Protein AF-A0A9E1JIH4-F1 (afdb_monomer_lite)

Secondary structure (DSSP, 8-state):
----HHHHHHHHHHTTSS---HHHHHHHHHHHHHHH-GGG--HHHHHHHHTTT--HHHHHHHHHHHHHHHHHT----TTHHHHHHHHHHHHSGGGG-

Radius of gyration: 14.23 Å; chains: 1; bounding box: 32×31×33 Å

Foldseek 3Di:
DPPPVVLVVCCVVPVPPHPDDPQRVLLSVVLVCCLVPLQVQDVVSVVSNVVVVDDLVNVLVSLVVSLVVSVVVPPPPVPSSVVNNVNSCVVSVVVVD

pLDDT: mean 71.13, std 11.5, range [38.91, 85.75]

Structure (mmCIF, N/CA/C/O backbone):
data_AF-A0A9E1JIH4-F1
#
_entry.id   AF-A0A9E1JIH4-F1
#
loop_
_atom_site.group_PDB
_atom_site.id
_atom_site.type_symbol
_atom_site.label_atom_id
_atom_site.label_alt_id
_atom_site.label_comp_id
_atom_site.label_asym_id
_atom_site.label_entity_id
_atom_site.label_seq_id
_atom_site.pdbx_PDB_ins_code
_atom_site.Cartn_x
_atom_site.Cartn_y
_atom_site.Cartn_z
_atom_site.occupancy
_atom_site.B_iso_or_equiv
_atom_site.auth_seq_id
_atom_site.auth_comp_id
_atom_site.auth_asym_id
_atom_site.auth_atom_id
_atom_site.pdbx_PDB_model_num
ATOM 1 N N . MET A 1 1 ? -6.943 12.415 21.123 1.00 40.09 1 MET A N 1
ATOM 2 C CA . MET A 1 1 ? -6.926 11.219 20.253 1.00 40.09 1 MET A CA 1
ATOM 3 C C . MET A 1 1 ? -7.747 10.120 20.902 1.00 40.09 1 MET A C 1
ATOM 5 O O . MET A 1 1 ? -7.205 9.286 21.619 1.00 40.09 1 MET A O 1
ATOM 9 N N . THR A 1 2 ? -9.063 10.141 20.712 1.00 38.91 2 THR A N 1
ATOM 10 C CA . THR A 1 2 ? -9.943 9.063 21.176 1.00 38.91 2 THR A CA 1
ATOM 11 C C . THR A 1 2 ? -9.769 7.908 20.194 1.00 38.91 2 THR A C 1
ATOM 13 O O . THR A 1 2 ? -10.480 7.810 19.202 1.00 38.91 2 THR A O 1
ATOM 16 N N . ARG A 1 3 ? -8.711 7.107 20.391 1.00 51.06 3 ARG A N 1
ATOM 17 C CA . ARG A 1 3 ? -8.465 5.883 19.619 1.00 51.06 3 ARG A CA 1
ATOM 18 C C . ARG A 1 3 ? -9.664 4.972 19.850 1.00 51.06 3 ARG A C 1
ATOM 20 O O . ARG A 1 3 ? -9.794 4.416 20.938 1.00 51.06 3 ARG A O 1
ATOM 27 N N . ASN A 1 4 ? -10.542 4.874 18.859 1.00 62.72 4 ASN A N 1
ATOM 28 C CA . ASN A 1 4 ? -11.633 3.917 18.853 1.00 62.72 4 ASN A CA 1
ATOM 29 C C . ASN A 1 4 ? -11.008 2.514 18.809 1.00 62.72 4 ASN A C 1
ATOM 31 O O . ASN A 1 4 ? -10.623 2.022 17.750 1.00 62.72 4 ASN A O 1
ATOM 35 N N . L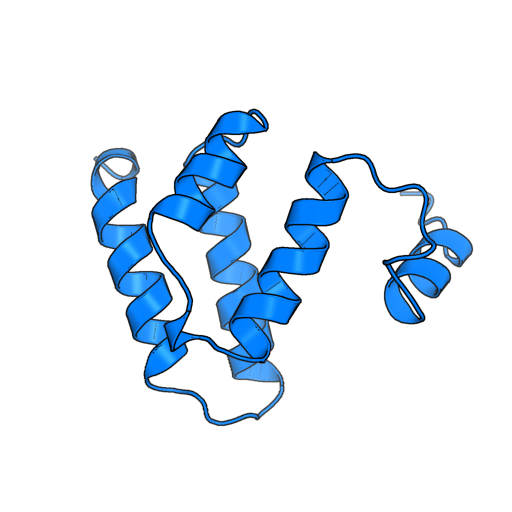YS A 1 5 ? -10.776 1.937 19.993 1.00 61.12 5 LYS A N 1
ATOM 36 C CA . LYS A 1 5 ? -10.081 0.655 20.150 1.00 61.12 5 LYS A CA 1
ATOM 37 C C . LYS A 1 5 ? -10.837 -0.463 19.443 1.00 61.12 5 LYS A C 1
ATOM 39 O O . LYS A 1 5 ? -10.192 -1.326 18.877 1.00 61.12 5 LYS A O 1
ATOM 44 N N . GLU A 1 6 ? -12.165 -0.396 19.418 1.00 62.72 6 GLU A N 1
ATOM 45 C CA . GLU A 1 6 ? -13.017 -1.373 18.736 1.00 62.72 6 GLU A CA 1
ATOM 46 C C . GLU A 1 6 ? -12.807 -1.331 17.219 1.00 62.72 6 GLU A C 1
ATOM 48 O O . GLU A 1 6 ? -12.632 -2.375 16.600 1.00 62.72 6 GLU A O 1
ATOM 53 N N . PHE A 1 7 ? -12.696 -0.134 16.634 1.00 61.47 7 PHE A N 1
ATOM 54 C CA . PHE A 1 7 ? -12.361 0.033 15.215 1.00 61.47 7 PHE A CA 1
ATOM 55 C C . PHE A 1 7 ? -10.945 -0.465 14.890 1.00 61.47 7 PHE A C 1
ATOM 57 O O . PHE A 1 7 ? -10.729 -1.155 13.898 1.00 61.47 7 PHE A O 1
ATOM 64 N N . ALA A 1 8 ? -9.973 -0.174 15.761 1.00 61.50 8 ALA A N 1
ATOM 65 C CA . ALA A 1 8 ? -8.609 -0.673 15.602 1.00 61.50 8 ALA A CA 1
ATOM 66 C C . ALA A 1 8 ? -8.535 -2.208 15.709 1.00 61.50 8 ALA A C 1
ATOM 68 O O . ALA A 1 8 ? -7.807 -2.835 14.942 1.00 61.50 8 ALA A O 1
ATOM 69 N N . THR A 1 9 ? -9.309 -2.812 16.617 1.00 61.66 9 THR A N 1
ATOM 70 C CA . THR A 1 9 ? -9.417 -4.270 16.751 1.00 61.66 9 THR A CA 1
ATOM 71 C C . THR A 1 9 ? -10.067 -4.886 15.514 1.00 61.66 9 THR A C 1
ATOM 73 O O . THR A 1 9 ? -9.510 -5.829 14.963 1.00 61.66 9 THR A O 1
ATOM 76 N N . GLN A 1 10 ? -11.157 -4.309 15.002 1.00 61.53 10 GLN A N 1
ATOM 77 C CA . GLN A 1 10 ? -11.812 -4.783 13.777 1.00 61.53 10 GLN A CA 1
ATOM 78 C C . GLN A 1 10 ? -10.889 -4.731 12.556 1.00 61.53 10 GLN A C 1
ATOM 80 O O . GLN A 1 10 ? -10.835 -5.694 11.799 1.00 61.53 10 GLN A O 1
ATOM 85 N N . ILE A 1 11 ? -10.110 -3.658 12.391 1.00 63.72 11 ILE A N 1
ATOM 86 C CA . ILE A 1 11 ? -9.105 -3.568 11.321 1.00 63.72 11 ILE A CA 1
ATOM 87 C C . ILE A 1 11 ? -8.011 -4.628 11.503 1.00 63.72 11 ILE A C 1
ATOM 89 O O . ILE A 1 11 ? -7.580 -5.233 10.523 1.00 63.72 11 ILE A O 1
ATOM 93 N N . SER A 1 12 ? -7.563 -4.863 12.742 1.00 62.38 12 SER A N 1
ATOM 94 C CA . SER A 1 12 ? -6.519 -5.854 13.028 1.00 62.38 12 SER A CA 1
ATOM 95 C C . SER A 1 12 ? -6.978 -7.303 12.843 1.00 62.38 12 SER A C 1
ATOM 97 O O . SER A 1 12 ? -6.168 -8.147 12.471 1.00 62.38 12 SER A O 1
ATOM 99 N N . GLU A 1 13 ? -8.257 -7.590 13.095 1.00 65.44 13 GLU A N 1
ATOM 100 C CA . GLU A 1 13 ? -8.838 -8.926 12.949 1.00 65.44 13 GLU A CA 1
ATOM 101 C C . GLU A 1 13 ? -9.257 -9.202 11.502 1.00 65.44 13 GLU A C 1
ATOM 103 O O . GLU A 1 13 ? -8.957 -10.270 10.969 1.00 65.44 13 GLU A O 1
ATOM 108 N N . ASP A 1 14 ? -9.956 -8.258 10.866 1.00 64.38 14 ASP A N 1
ATOM 109 C CA . ASP A 1 14 ? -10.472 -8.402 9.508 1.00 64.38 14 ASP A CA 1
ATOM 110 C C . ASP A 1 14 ? -10.887 -7.039 8.917 1.00 64.38 14 ASP A C 1
ATOM 112 O O . ASP A 1 14 ? -12.058 -6.643 8.949 1.00 64.38 14 ASP A O 1
ATOM 116 N N . TYR A 1 15 ? -9.929 -6.317 8.328 1.00 66.81 15 TYR A N 1
ATOM 117 C CA . TYR A 1 15 ? -10.182 -5.017 7.689 1.00 66.81 15 TYR A CA 1
ATOM 118 C C . TYR A 1 15 ? -11.193 -5.082 6.525 1.00 66.81 15 TYR A C 1
ATOM 120 O O . TYR A 1 15 ? -11.705 -4.045 6.107 1.00 66.81 15 TYR A O 1
ATOM 128 N N . THR A 1 16 ? -11.536 -6.273 6.010 1.00 65.69 16 THR A N 1
ATOM 129 C CA . THR A 1 16 ? -12.539 -6.424 4.939 1.00 65.69 16 THR A CA 1
ATOM 130 C C . THR A 1 16 ? -13.975 -6.232 5.431 1.00 65.69 16 THR A C 1
ATOM 132 O O . THR A 1 16 ? -14.849 -5.889 4.631 1.00 65.69 16 THR A O 1
ATOM 135 N N . LYS A 1 17 ? -14.209 -6.408 6.740 1.00 63.44 17 LYS A N 1
ATOM 136 C CA . LYS A 1 17 ? -15.507 -6.226 7.411 1.00 63.44 17 LYS A CA 1
ATOM 137 C C . LYS A 1 17 ? -15.691 -4.839 8.019 1.00 63.44 17 LYS A C 1
ATOM 139 O O . LYS A 1 17 ? -16.789 -4.526 8.475 1.00 63.44 17 LYS A O 1
ATOM 144 N N . ALA A 1 18 ? -14.634 -4.033 8.050 1.00 65.31 18 ALA A N 1
ATOM 145 C CA . ALA A 1 18 ? -14.715 -2.652 8.488 1.00 65.31 18 ALA A CA 1
ATOM 146 C C . ALA A 1 18 ? -15.397 -1.797 7.407 1.00 65.31 18 ALA A C 1
ATOM 148 O O . ALA A 1 18 ? -15.184 -2.005 6.209 1.00 65.31 18 ALA A O 1
ATOM 149 N N . ASP A 1 19 ? -16.218 -0.839 7.841 1.00 68.44 19 ASP A N 1
ATOM 150 C CA . ASP A 1 19 ? -16.850 0.161 6.973 1.00 68.44 19 ASP A CA 1
ATOM 151 C C . ASP A 1 19 ? -15.797 1.195 6.549 1.00 68.44 19 ASP A C 1
ATOM 153 O O . ASP A 1 19 ? -15.702 2.288 7.105 1.00 68.44 19 ASP A O 1
ATOM 157 N N . LEU A 1 20 ? -14.907 0.769 5.650 1.00 71.25 20 LEU A N 1
ATOM 158 C CA . LEU A 1 20 ? -13.811 1.575 5.126 1.00 71.25 20 LEU A CA 1
ATOM 159 C C . LEU A 1 20 ? -14.281 2.325 3.887 1.00 71.25 20 LEU A C 1
ATOM 161 O O . LEU A 1 20 ? -14.852 1.734 2.964 1.00 71.25 20 LEU A O 1
ATOM 165 N N . ASN A 1 21 ? -13.968 3.616 3.828 1.00 77.50 21 ASN A N 1
ATOM 166 C CA . ASN A 1 21 ? -14.104 4.358 2.578 1.00 77.50 21 ASN A CA 1
ATOM 167 C C . ASN A 1 21 ? -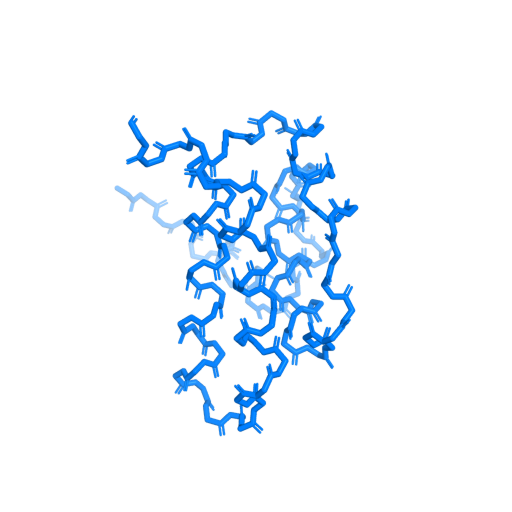13.126 3.807 1.515 1.00 77.50 21 ASN A C 1
ATOM 169 O O . ASN A 1 21 ? -12.157 3.114 1.836 1.00 77.50 21 ASN A O 1
ATOM 173 N N . SER A 1 22 ? -13.378 4.087 0.230 1.00 76.06 22 SER A N 1
ATOM 174 C CA . SER A 1 22 ? -12.554 3.574 -0.883 1.00 76.06 22 SER A CA 1
ATOM 175 C C . SER A 1 22 ? -11.057 3.856 -0.685 1.00 76.06 22 SER A C 1
ATOM 177 O O . SER A 1 22 ? -10.215 2.981 -0.900 1.00 76.06 22 SER A O 1
ATOM 179 N N . ARG A 1 23 ? -10.746 5.038 -0.142 1.00 79.38 23 ARG A N 1
ATOM 180 C CA . ARG A 1 23 ? -9.404 5.490 0.227 1.00 79.38 23 ARG A CA 1
ATOM 181 C C . ARG A 1 23 ? -8.756 4.626 1.319 1.00 79.38 23 ARG A C 1
ATOM 183 O O . ARG A 1 23 ? -7.617 4.190 1.170 1.00 79.38 23 ARG A O 1
ATOM 190 N N . GLU A 1 24 ? -9.464 4.352 2.409 1.00 79.06 24 GLU A N 1
ATOM 191 C CA . GLU A 1 24 ? -9.001 3.515 3.523 1.00 79.06 24 GLU A CA 1
ATOM 192 C C . GLU A 1 24 ? -8.829 2.053 3.116 1.00 79.06 24 GLU A C 1
ATOM 194 O O . GLU A 1 24 ? -7.870 1.404 3.534 1.00 79.06 24 GLU A O 1
ATOM 199 N N . ARG A 1 25 ? -9.718 1.540 2.258 1.00 80.62 25 ARG A N 1
ATOM 200 C CA . ARG A 1 25 ? -9.594 0.185 1.719 1.00 80.62 25 ARG A CA 1
ATOM 201 C C . ARG A 1 25 ? -8.334 0.042 0.867 1.00 80.62 25 ARG A C 1
ATOM 203 O O . ARG A 1 25 ? -7.612 -0.932 1.045 1.00 80.62 25 ARG A O 1
ATOM 210 N N . LEU A 1 26 ? -7.996 1.035 0.042 1.00 81.25 26 LEU A N 1
ATOM 211 C CA . LEU A 1 26 ? -6.734 1.037 -0.710 1.00 81.25 26 LEU A CA 1
ATOM 212 C C . LEU A 1 26 ? -5.503 1.058 0.202 1.00 81.25 26 LEU A C 1
ATOM 214 O O . LEU A 1 26 ? -4.542 0.334 -0.056 1.00 81.25 26 LEU A O 1
ATOM 218 N N . ILE A 1 27 ? -5.544 1.834 1.289 1.00 81.50 27 ILE A N 1
ATOM 219 C CA . ILE A 1 27 ? -4.468 1.876 2.293 1.00 81.50 27 ILE A CA 1
ATOM 220 C C . ILE A 1 27 ? -4.295 0.520 2.991 1.00 81.50 27 ILE A C 1
ATOM 222 O O . ILE A 1 27 ? -3.181 0.199 3.390 1.00 81.50 27 ILE A O 1
ATOM 226 N N . ALA A 1 28 ? -5.356 -0.280 3.136 1.00 80.88 28 ALA A N 1
ATOM 227 C CA . ALA A 1 28 ? -5.296 -1.604 3.756 1.00 80.88 28 ALA A CA 1
ATOM 228 C C . ALA A 1 28 ? -4.938 -2.733 2.764 1.00 80.88 28 ALA A C 1
ATOM 230 O O . ALA A 1 28 ? -4.161 -3.628 3.103 1.00 80.88 28 ALA A O 1
ATOM 231 N N . ASP A 1 29 ? -5.438 -2.667 1.527 1.00 81.44 29 ASP A N 1
ATOM 232 C CA . ASP A 1 29 ? -5.183 -3.657 0.473 1.00 81.44 29 ASP A CA 1
ATOM 233 C C . ASP A 1 29 ? -3.743 -3.585 -0.056 1.00 81.44 29 ASP A C 1
ATOM 235 O O . ASP A 1 29 ? -3.121 -4.613 -0.347 1.00 81.44 29 ASP A O 1
ATOM 239 N N . LEU A 1 30 ? -3.188 -2.375 -0.177 1.00 80.62 30 LEU A N 1
ATOM 240 C CA . LEU A 1 30 ? -1.859 -2.151 -0.742 1.00 80.62 30 LEU A CA 1
ATOM 241 C C . LEU A 1 30 ? -0.732 -2.822 0.078 1.00 80.62 30 LEU A C 1
ATOM 243 O O . LEU A 1 30 ? 0.061 -3.551 -0.526 1.00 80.62 30 LEU A O 1
ATOM 247 N N . PRO A 1 31 ? -0.663 -2.685 1.421 1.00 80.12 31 PRO A N 1
ATOM 248 C CA . PRO A 1 31 ? 0.270 -3.443 2.248 1.00 80.12 31 PRO A CA 1
ATOM 249 C C . PRO A 1 31 ? 0.125 -4.948 2.036 1.00 80.12 31 PRO A C 1
ATOM 251 O O . PRO A 1 31 ? 1.119 -5.617 1.788 1.00 80.12 31 PRO A O 1
ATOM 254 N N . VAL A 1 32 ? -1.102 -5.483 2.039 1.00 82.12 32 VAL A N 1
ATOM 255 C CA . VAL A 1 32 ? -1.345 -6.926 1.868 1.00 82.12 32 VAL A CA 1
ATOM 256 C C . VAL A 1 32 ? -0.845 -7.423 0.513 1.00 82.12 32 VAL A C 1
ATOM 258 O O . VAL A 1 32 ? -0.226 -8.489 0.440 1.00 82.12 32 VAL A O 1
ATOM 261 N N . LYS A 1 33 ? -1.063 -6.649 -0.557 1.00 81.31 33 LYS A N 1
ATOM 262 C CA . LYS A 1 33 ? -0.537 -6.948 -1.893 1.00 81.31 33 LYS A CA 1
ATOM 263 C C . LYS A 1 33 ? 0.994 -6.980 -1.889 1.00 81.31 33 LYS A C 1
ATOM 265 O O . LYS A 1 33 ? 1.576 -7.944 -2.383 1.00 81.31 33 LYS A O 1
ATOM 270 N N . ILE A 1 34 ? 1.638 -5.968 -1.309 1.00 77.25 34 ILE A N 1
ATOM 271 C CA . ILE A 1 34 ? 3.103 -5.821 -1.308 1.00 77.25 34 ILE A CA 1
ATOM 272 C C . ILE A 1 34 ? 3.772 -6.866 -0.407 1.00 77.25 34 ILE A C 1
ATOM 274 O O . ILE A 1 34 ? 4.794 -7.427 -0.792 1.00 77.25 34 ILE A O 1
ATOM 278 N N . THR A 1 35 ? 3.192 -7.183 0.753 1.00 75.06 35 THR A N 1
ATOM 279 C CA . THR A 1 35 ? 3.692 -8.229 1.659 1.00 75.06 35 THR A CA 1
ATOM 280 C C . THR A 1 35 ? 3.587 -9.620 1.023 1.00 75.06 35 THR A C 1
ATOM 282 O O . THR A 1 35 ? 4.473 -10.447 1.213 1.00 75.06 35 THR A O 1
ATOM 285 N N . ARG A 1 36 ? 2.534 -9.901 0.240 1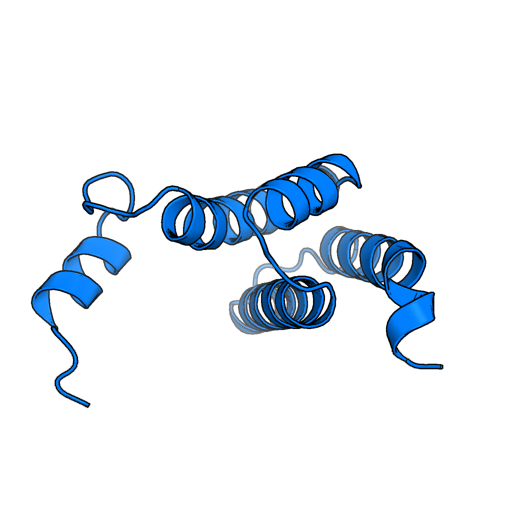.00 78.31 36 ARG A N 1
ATOM 286 C CA . ARG A 1 36 ? 2.350 -11.211 -0.418 1.00 78.31 36 ARG A CA 1
ATOM 287 C C . ARG A 1 36 ? 3.090 -11.354 -1.744 1.00 78.31 36 ARG A C 1
ATOM 289 O O . ARG A 1 36 ? 3.465 -12.461 -2.122 1.00 78.31 36 ARG A O 1
ATOM 296 N N . SER A 1 37 ? 3.207 -10.282 -2.517 1.00 77.81 37 SER A N 1
ATOM 297 C CA . SER A 1 37 ? 3.750 -10.314 -3.878 1.00 77.81 37 SER A CA 1
ATOM 298 C C . SER A 1 37 ? 4.377 -8.964 -4.220 1.00 77.81 37 SER A C 1
ATOM 300 O O . SER A 1 37 ? 3.779 -8.169 -4.948 1.00 77.81 37 SER A O 1
ATOM 302 N N . PRO A 1 38 ? 5.589 -8.688 -3.713 1.00 69.38 38 PRO A N 1
ATOM 303 C CA . PRO A 1 38 ? 6.246 -7.402 -3.928 1.00 69.38 38 PRO A CA 1
ATOM 304 C C . PRO A 1 38 ? 6.572 -7.147 -5.409 1.00 69.38 38 PRO A C 1
ATOM 306 O O . PRO A 1 38 ? 6.567 -6.002 -5.846 1.00 69.38 38 PRO A O 1
ATOM 309 N N . ASP A 1 39 ? 6.759 -8.198 -6.212 1.00 72.50 39 ASP A N 1
ATOM 310 C CA . ASP A 1 39 ? 6.985 -8.087 -7.660 1.00 72.50 39 ASP A CA 1
ATOM 311 C C . ASP A 1 39 ? 5.713 -7.715 -8.455 1.00 72.50 39 ASP A C 1
ATOM 313 O O . ASP A 1 39 ? 5.795 -7.377 -9.632 1.00 72.50 39 ASP A O 1
ATOM 317 N N . ALA A 1 40 ? 4.526 -7.755 -7.834 1.00 74.81 40 ALA A N 1
ATOM 318 C CA . ALA A 1 40 ? 3.251 -7.384 -8.466 1.00 74.81 40 ALA A CA 1
ATOM 319 C C . ALA A 1 40 ? 2.948 -5.872 -8.396 1.00 74.81 40 ALA A C 1
ATOM 321 O O . ALA A 1 40 ? 1.857 -5.426 -8.764 1.00 74.81 40 ALA A O 1
ATOM 322 N N . CYS A 1 41 ? 3.892 -5.102 -7.865 1.00 76.25 41 CYS A N 1
ATOM 323 C CA . CYS A 1 41 ? 3.855 -3.659 -7.703 1.00 76.25 41 CYS A CA 1
ATOM 324 C C . CYS A 1 41 ? 4.114 -2.972 -9.041 1.00 76.25 41 CYS A C 1
ATOM 326 O O . CYS A 1 41 ? 5.133 -3.217 -9.685 1.00 76.25 41 CYS A O 1
ATOM 328 N N . SER A 1 42 ? 3.181 -2.131 -9.478 1.00 81.00 42 SER A N 1
ATOM 329 C CA . SER A 1 42 ? 3.230 -1.511 -10.804 1.00 81.00 42 SER A CA 1
ATOM 330 C C . SER A 1 42 ? 2.779 -0.055 -10.763 1.00 81.00 42 SER A C 1
ATOM 332 O O . SER A 1 42 ? 2.111 0.369 -9.820 1.00 81.00 42 SER A O 1
ATOM 334 N N . SER A 1 43 ? 3.077 0.704 -11.819 1.00 80.50 43 SER A N 1
ATOM 335 C CA . SER A 1 43 ? 2.579 2.076 -11.991 1.00 80.50 43 SER A CA 1
ATOM 336 C C . SER A 1 43 ? 1.047 2.165 -11.950 1.00 80.50 43 SER A C 1
ATOM 338 O O . SER A 1 43 ? 0.507 3.164 -11.489 1.00 80.50 43 SER A O 1
ATOM 340 N N . ALA A 1 44 ? 0.328 1.094 -12.307 1.00 83.00 44 ALA A N 1
ATOM 341 C CA . ALA A 1 44 ? -1.129 1.035 -12.186 1.00 83.00 44 ALA A CA 1
ATOM 342 C C . ALA A 1 44 ? -1.623 1.130 -10.729 1.00 83.00 44 ALA A C 1
ATOM 344 O O . ALA A 1 44 ? -2.737 1.588 -10.483 1.00 83.00 44 ALA A O 1
ATOM 345 N N . ASP A 1 45 ? -0.823 0.703 -9.747 1.00 82.19 45 ASP A N 1
ATOM 346 C CA . ASP A 1 45 ? -1.164 0.873 -8.330 1.00 82.19 45 ASP A CA 1
ATOM 347 C C . ASP A 1 45 ? -1.006 2.338 -7.895 1.00 82.19 45 ASP A C 1
ATOM 349 O O . ASP A 1 45 ? -1.805 2.834 -7.104 1.00 82.19 45 ASP A O 1
ATOM 353 N N . ILE A 1 46 ? -0.035 3.054 -8.472 1.00 81.38 46 ILE A N 1
ATOM 354 C CA . ILE A 1 46 ? 0.167 4.495 -8.260 1.00 81.38 46 ILE A CA 1
ATOM 355 C C . ILE A 1 46 ? -0.995 5.285 -8.873 1.00 81.38 46 ILE A C 1
ATOM 357 O O . ILE A 1 46 ? -1.550 6.165 -8.219 1.00 81.38 46 ILE A O 1
ATOM 361 N N . GLU A 1 47 ? -1.420 4.942 -10.092 1.00 83.94 47 GLU A N 1
ATOM 362 C CA . GLU A 1 47 ? -2.573 5.584 -10.737 1.00 83.94 47 GLU A CA 1
ATOM 363 C C . GLU A 1 47 ? -3.872 5.379 -9.949 1.00 83.94 47 GLU A C 1
ATOM 365 O O . GLU A 1 47 ? -4.659 6.312 -9.810 1.00 83.94 47 GLU A O 1
ATOM 370 N N . LYS A 1 48 ? -4.085 4.191 -9.367 1.00 84.62 48 LYS A N 1
ATOM 371 C CA . LYS A 1 48 ? -5.237 3.940 -8.483 1.00 84.62 48 LYS A CA 1
ATOM 372 C C . LYS A 1 48 ? -5.244 4.852 -7.263 1.00 84.62 48 LYS A C 1
ATOM 374 O O . LYS A 1 48 ? -6.307 5.331 -6.888 1.00 84.62 48 LYS A O 1
ATOM 379 N N . LEU A 1 49 ? -4.081 5.104 -6.665 1.00 84.00 49 LEU A N 1
ATOM 380 C CA . LEU A 1 49 ? -3.967 6.045 -5.553 1.00 84.00 49 LEU A CA 1
ATOM 381 C C . LEU A 1 49 ? -4.198 7.485 -6.035 1.00 84.00 49 LEU A C 1
ATOM 383 O O . LEU A 1 49 ? -4.951 8.225 -5.415 1.00 84.00 49 LEU A O 1
ATOM 387 N N . ARG A 1 50 ? -3.650 7.890 -7.184 1.00 84.31 50 ARG A N 1
ATOM 388 C CA . ARG A 1 50 ? -3.916 9.231 -7.737 1.00 84.31 50 ARG A CA 1
ATOM 389 C C . ARG A 1 50 ? -5.400 9.468 -8.044 1.00 84.31 50 ARG A C 1
ATOM 391 O O . ARG A 1 50 ? -5.888 10.568 -7.812 1.00 84.31 50 ARG A O 1
ATOM 398 N N . ASN A 1 51 ? -6.125 8.444 -8.496 1.00 85.75 51 ASN A N 1
ATOM 399 C CA . ASN A 1 51 ? -7.570 8.522 -8.752 1.00 85.75 51 ASN A CA 1
ATOM 400 C C . ASN A 1 51 ? -8.415 8.746 -7.486 1.00 85.75 51 ASN A C 1
ATOM 402 O O . ASN A 1 51 ? -9.571 9.139 -7.594 1.00 85.75 51 ASN A O 1
ATOM 406 N N . GLU A 1 52 ? -7.853 8.500 -6.304 1.00 84.94 52 GLU A N 1
ATOM 407 C CA . GLU A 1 52 ? -8.518 8.645 -4.999 1.00 84.94 52 GLU A CA 1
ATOM 408 C C . GLU A 1 52 ? -8.009 9.884 -4.241 1.00 84.94 52 GLU A C 1
ATOM 410 O O . GLU A 1 52 ? -8.002 9.938 -3.004 1.00 84.94 52 GLU A O 1
ATOM 415 N N . ASP A 1 53 ? -7.552 10.885 -5.003 1.00 85.44 53 ASP A N 1
ATOM 416 C CA . ASP A 1 53 ? -7.044 12.170 -4.518 1.00 85.44 53 ASP A CA 1
ATOM 417 C C . ASP A 1 53 ? -5.881 12.017 -3.516 1.00 85.44 53 ASP A C 1
ATOM 419 O O . ASP A 1 53 ? -5.758 12.771 -2.541 1.00 85.44 53 ASP A O 1
ATOM 423 N N . PHE A 1 54 ? -5.022 11.008 -3.695 1.00 82.38 54 PHE A N 1
ATOM 424 C CA . PHE A 1 54 ? -3.754 10.957 -2.969 1.00 82.38 54 PHE A CA 1
ATOM 425 C C . PHE A 1 54 ? -2.738 11.884 -3.628 1.00 82.38 54 PHE A C 1
ATOM 427 O O . PHE A 1 54 ? -2.497 11.807 -4.834 1.00 82.38 54 PHE A O 1
ATOM 434 N N . SER A 1 55 ? -2.102 12.738 -2.822 1.00 85.06 55 SER A N 1
ATOM 435 C CA . SER A 1 55 ? -0.960 13.510 -3.301 1.00 85.06 55 SER A CA 1
ATOM 436 C C . SER A 1 55 ? 0.246 12.594 -3.486 1.00 85.06 55 SER A C 1
ATOM 438 O O . SER A 1 55 ? 0.391 11.588 -2.791 1.00 85.06 55 SER A O 1
ATOM 440 N N . ASP A 1 56 ? 1.169 12.959 -4.371 1.00 82.94 56 ASP A N 1
ATOM 441 C CA . ASP A 1 56 ? 2.361 12.139 -4.595 1.00 82.94 56 ASP A CA 1
ATOM 442 C C . ASP A 1 56 ? 3.226 11.966 -3.335 1.00 82.94 56 ASP A C 1
ATOM 444 O O . ASP A 1 56 ? 3.889 10.942 -3.162 1.00 82.94 56 ASP A O 1
ATOM 448 N N . LYS A 1 57 ? 3.175 12.941 -2.416 1.00 83.00 57 LYS A N 1
ATOM 449 C CA . LYS A 1 57 ? 3.810 12.839 -1.096 1.00 83.00 57 LYS A CA 1
ATOM 450 C C . LYS A 1 57 ? 3.138 11.777 -0.231 1.00 83.00 57 LYS A C 1
ATOM 452 O O . LYS A 1 57 ? 3.840 10.988 0.393 1.00 83.00 57 LYS A O 1
ATOM 457 N N . ASP A 1 58 ? 1.806 11.726 -0.225 1.00 84.62 58 ASP A N 1
ATOM 458 C CA . ASP A 1 58 ? 1.058 10.709 0.523 1.00 84.62 58 ASP A CA 1
ATOM 459 C C . ASP A 1 58 ? 1.336 9.308 -0.025 1.00 84.62 58 ASP A C 1
ATOM 461 O O . ASP A 1 58 ? 1.527 8.371 0.748 1.00 84.62 58 ASP A O 1
ATOM 465 N N . ILE A 1 59 ? 1.398 9.175 -1.355 1.00 84.62 59 ILE A N 1
ATOM 466 C CA . ILE A 1 59 ? 1.738 7.919 -2.029 1.00 84.62 59 ILE A CA 1
ATOM 467 C C . ILE A 1 59 ? 3.121 7.459 -1.572 1.00 84.62 59 ILE A C 1
ATOM 469 O O . ILE A 1 59 ? 3.268 6.337 -1.089 1.00 84.62 59 ILE A O 1
ATOM 473 N N . LEU A 1 60 ? 4.126 8.332 -1.654 1.00 83.25 60 LEU A N 1
ATOM 474 C CA . LEU A 1 60 ? 5.477 7.998 -1.220 1.00 83.25 60 LEU A CA 1
ATOM 475 C C . LEU A 1 60 ? 5.524 7.579 0.255 1.00 83.25 60 LEU A C 1
ATOM 477 O O . LEU A 1 60 ? 6.082 6.530 0.569 1.00 83.25 60 LEU A O 1
ATOM 481 N N . SER A 1 61 ? 4.916 8.364 1.150 1.00 84.38 61 SER A N 1
ATOM 482 C CA . SER A 1 61 ? 4.894 8.059 2.584 1.00 84.38 61 SER A CA 1
ATOM 483 C C . SER A 1 61 ? 4.206 6.726 2.883 1.00 84.38 61 SER A C 1
ATOM 485 O O . SER A 1 61 ? 4.674 5.970 3.732 1.00 84.38 61 SER A O 1
ATOM 487 N N . LEU A 1 62 ? 3.124 6.399 2.172 1.00 85.06 62 LEU A N 1
ATOM 488 C CA . LEU A 1 62 ? 2.433 5.121 2.320 1.00 85.06 62 LEU A CA 1
ATOM 489 C C . LEU A 1 62 ? 3.355 3.949 1.965 1.00 85.06 62 LEU A C 1
ATOM 491 O O . LEU A 1 62 ? 3.490 3.004 2.744 1.00 85.06 62 LEU A O 1
ATOM 495 N N . PHE A 1 63 ? 4.024 4.022 0.817 1.00 81.50 63 PHE A N 1
ATOM 496 C CA . PHE A 1 63 ? 4.945 2.976 0.384 1.00 81.50 63 PHE A CA 1
ATOM 497 C C . PHE A 1 63 ? 6.181 2.857 1.283 1.00 81.50 63 PHE A C 1
ATOM 499 O O . PHE A 1 63 ? 6.633 1.741 1.539 1.00 81.50 63 PHE A O 1
ATOM 506 N N . GLU A 1 64 ? 6.695 3.969 1.808 1.00 81.50 64 GLU A N 1
ATOM 507 C CA . GLU A 1 64 ? 7.801 3.978 2.770 1.00 81.50 64 GLU A CA 1
ATOM 508 C C . GLU A 1 64 ? 7.423 3.251 4.071 1.00 81.50 64 GLU A C 1
ATOM 510 O O . GLU A 1 64 ? 8.169 2.389 4.542 1.00 81.50 64 GLU A O 1
ATOM 515 N N . ILE A 1 65 ? 6.225 3.513 4.609 1.00 85.12 65 ILE A N 1
ATOM 516 C CA . ILE A 1 65 ? 5.709 2.830 5.806 1.00 85.12 65 ILE A CA 1
ATOM 517 C C . ILE A 1 65 ? 5.540 1.326 5.553 1.00 85.12 65 ILE A C 1
ATOM 519 O O . ILE A 1 65 ? 5.924 0.511 6.395 1.00 85.12 65 ILE A O 1
ATOM 523 N N . ILE A 1 66 ? 4.991 0.941 4.396 1.00 81.75 66 ILE A N 1
ATOM 524 C CA . ILE A 1 66 ? 4.803 -0.471 4.032 1.00 81.75 66 ILE A CA 1
ATOM 525 C C . ILE A 1 66 ? 6.153 -1.184 3.920 1.00 81.75 66 ILE A C 1
ATOM 527 O O . ILE A 1 66 ? 6.329 -2.274 4.468 1.00 81.75 66 ILE A O 1
ATOM 531 N N . ALA A 1 67 ? 7.121 -0.560 3.246 1.00 77.38 67 ALA A N 1
ATOM 532 C CA . ALA A 1 67 ? 8.466 -1.101 3.108 1.00 77.38 67 ALA A CA 1
ATOM 533 C C . ALA A 1 67 ? 9.144 -1.276 4.475 1.00 77.38 67 ALA A C 1
ATOM 535 O O . ALA A 1 67 ? 9.727 -2.328 4.743 1.00 77.38 67 ALA A O 1
ATOM 536 N N . TYR A 1 68 ? 9.010 -0.288 5.363 1.00 78.81 68 TYR A N 1
ATOM 537 C CA . TYR A 1 68 ? 9.557 -0.343 6.717 1.00 78.81 68 TYR A CA 1
ATOM 538 C C . TYR A 1 68 ? 8.943 -1.472 7.557 1.00 78.81 68 TYR A C 1
ATOM 540 O O . TYR A 1 68 ? 9.667 -2.201 8.241 1.00 78.81 68 TYR A O 1
ATOM 548 N N . GLN A 1 69 ? 7.623 -1.667 7.482 1.00 77.44 69 G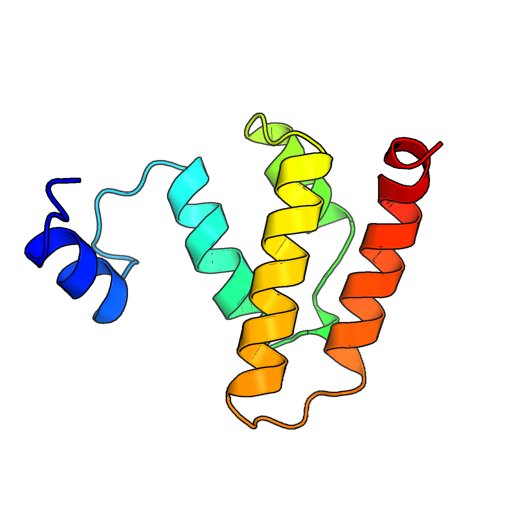LN A N 1
ATOM 549 C CA . GLN A 1 69 ? 6.950 -2.741 8.218 1.00 77.44 69 GLN A CA 1
ATOM 550 C C . GLN A 1 69 ? 7.321 -4.130 7.697 1.00 77.44 69 GLN A C 1
ATOM 552 O O . GLN A 1 69 ? 7.591 -5.032 8.493 1.00 77.44 69 GLN A O 1
ATOM 557 N N . ASN A 1 70 ? 7.419 -4.294 6.378 1.00 69.69 70 ASN A N 1
ATOM 558 C CA . ASN A 1 70 ? 7.874 -5.546 5.775 1.00 69.69 70 ASN A CA 1
ATOM 559 C C . ASN A 1 70 ? 9.334 -5.856 6.143 1.00 69.69 70 ASN A C 1
ATOM 561 O O . ASN A 1 70 ? 9.656 -6.998 6.456 1.00 69.69 70 ASN A O 1
ATOM 565 N N . MET A 1 71 ? 10.204 -4.842 6.186 1.00 67.06 71 MET A N 1
ATOM 566 C CA . MET A 1 71 ? 11.585 -4.998 6.646 1.00 67.06 71 MET A CA 1
ATOM 567 C C . MET A 1 71 ? 11.659 -5.406 8.127 1.00 67.06 71 MET A C 1
ATOM 569 O O . MET A 1 71 ? 12.481 -6.243 8.495 1.00 67.06 71 MET A O 1
ATOM 573 N N . SER A 1 72 ? 10.798 -4.835 8.971 1.00 69.06 72 SER A N 1
ATOM 574 C CA . SER A 1 72 ? 10.818 -5.052 10.424 1.00 69.06 72 SER A CA 1
ATOM 575 C C . SER A 1 72 ? 10.263 -6.416 10.855 1.00 69.06 72 SER A C 1
ATOM 577 O O . SER A 1 72 ? 10.694 -6.953 11.873 1.00 69.06 72 SER A O 1
ATOM 579 N N . THR A 1 73 ? 9.330 -6.995 10.091 1.00 64.75 73 THR A N 1
ATOM 580 C CA . THR A 1 73 ? 8.606 -8.226 10.480 1.00 64.75 73 THR A CA 1
ATOM 581 C C . THR A 1 73 ? 9.365 -9.521 10.123 1.00 64.75 73 THR A C 1
ATOM 583 O O . THR A 1 73 ? 8.957 -10.607 10.516 1.00 64.75 73 THR A O 1
ATOM 586 N N . GLY A 1 74 ? 10.532 -9.425 9.473 1.00 57.31 74 GLY A N 1
ATOM 587 C CA . GLY A 1 74 ? 11.496 -10.530 9.348 1.00 57.31 74 GLY A CA 1
ATOM 588 C C . GLY A 1 74 ? 11.322 -11.458 8.139 1.00 57.31 74 GLY A C 1
ATOM 589 O O . GLY A 1 74 ? 12.187 -12.307 7.910 1.00 57.31 74 GLY A O 1
ATOM 590 N N . ASP A 1 75 ? 10.284 -11.276 7.320 1.00 54.25 75 ASP A N 1
ATOM 591 C CA . ASP A 1 75 ? 10.147 -11.987 6.047 1.00 54.25 75 ASP A CA 1
ATOM 592 C C . ASP A 1 75 ? 11.105 -11.384 5.007 1.00 54.25 75 ASP A C 1
ATOM 594 O O . ASP A 1 75 ? 10.890 -10.316 4.433 1.00 54.25 75 ASP A O 1
ATOM 598 N N . VAL A 1 76 ? 12.218 -12.076 4.782 1.00 48.09 76 VAL A N 1
ATOM 599 C CA . VAL A 1 76 ? 13.284 -11.726 3.834 1.00 48.09 76 VAL A CA 1
ATOM 600 C C . VAL A 1 76 ? 12.808 -11.764 2.371 1.00 48.09 76 VAL A C 1
ATOM 602 O O . VAL A 1 76 ? 13.167 -12.648 1.600 1.00 48.09 76 VAL A O 1
ATOM 605 N N . PHE A 1 77 ? 12.078 -10.733 1.943 1.00 51.66 77 PHE A N 1
ATOM 606 C CA . PHE A 1 77 ? 11.826 -10.400 0.533 1.00 51.66 77 PHE A CA 1
ATOM 607 C C . PHE A 1 77 ? 12.598 -9.135 0.126 1.00 51.66 77 PHE A C 1
ATOM 609 O O . PHE A 1 77 ? 12.060 -8.153 -0.384 1.00 51.66 77 PHE A O 1
ATOM 616 N N . HIS A 1 78 ? 13.913 -9.159 0.348 1.00 54.06 78 HIS A N 1
ATOM 617 C CA . HIS A 1 78 ? 14.799 -8.002 0.182 1.00 54.06 78 HIS A CA 1
ATOM 618 C C . HIS A 1 78 ? 14.906 -7.492 -1.274 1.00 54.06 78 HIS A C 1
ATOM 620 O O . HIS A 1 78 ? 15.319 -6.358 -1.497 1.00 54.06 78 HIS A O 1
ATOM 626 N N . LYS A 1 79 ? 14.551 -8.296 -2.288 1.00 54.91 79 LYS A N 1
ATOM 627 C CA . LYS A 1 79 ? 14.668 -7.893 -3.705 1.00 54.91 79 LYS A CA 1
ATOM 628 C C . LYS A 1 79 ? 13.416 -7.205 -4.252 1.00 54.91 79 LYS A C 1
ATOM 630 O O . LYS A 1 79 ? 13.538 -6.140 -4.850 1.00 54.91 79 LYS A O 1
ATOM 635 N N . GLY A 1 80 ? 12.230 -7.762 -4.006 1.00 57.22 80 GLY A N 1
A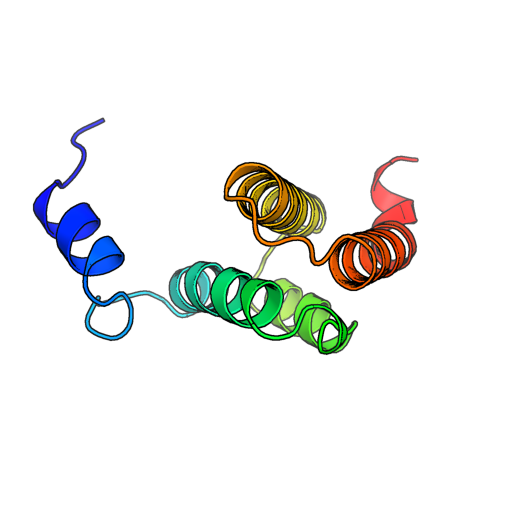TOM 636 C CA . GLY A 1 80 ? 10.983 -7.202 -4.539 1.00 57.22 80 GLY A CA 1
ATOM 637 C C . GLY A 1 80 ? 10.616 -5.857 -3.904 1.00 57.22 80 GLY A C 1
ATOM 638 O O . GLY A 1 80 ? 10.169 -4.943 -4.590 1.00 57.22 80 GLY A O 1
ATOM 639 N N . CYS A 1 81 ? 10.873 -5.684 -2.602 1.00 60.78 81 CYS A N 1
ATOM 640 C CA . CYS A 1 81 ? 10.504 -4.448 -1.906 1.00 60.78 81 CYS A CA 1
ATOM 641 C C . CYS A 1 81 ? 11.349 -3.242 -2.361 1.00 60.78 81 CYS A C 1
ATOM 643 O O . CYS A 1 81 ? 10.825 -2.139 -2.510 1.00 60.78 81 CYS A O 1
ATOM 645 N N . PHE A 1 82 ? 12.638 -3.456 -2.658 1.00 62.69 82 PHE A N 1
ATOM 646 C CA . PHE A 1 82 ? 13.500 -2.425 -3.248 1.00 62.69 82 PHE A CA 1
ATOM 647 C C . PHE A 1 82 ? 13.110 -2.099 -4.695 1.00 62.69 82 PHE A C 1
ATOM 649 O O . PHE A 1 82 ? 13.211 -0.941 -5.093 1.00 62.69 82 PHE A O 1
ATOM 656 N N . ALA A 1 83 ? 12.638 -3.083 -5.470 1.00 65.25 83 ALA A N 1
ATOM 657 C CA . ALA A 1 83 ? 12.157 -2.861 -6.833 1.00 65.25 83 ALA A CA 1
ATOM 658 C C . ALA A 1 83 ? 10.878 -2.002 -6.861 1.00 65.25 83 ALA A C 1
ATOM 660 O O . ALA A 1 83 ? 10.837 -1.032 -7.615 1.00 65.25 83 ALA A O 1
ATOM 661 N N . CYS A 1 84 ? 9.898 -2.282 -5.985 1.00 65.88 84 CYS A N 1
ATOM 662 C CA . CYS A 1 84 ? 8.745 -1.395 -5.744 1.00 65.88 84 CYS A CA 1
ATOM 663 C C . CYS A 1 84 ? 9.219 0.036 -5.480 1.00 65.88 84 CYS A C 1
ATOM 665 O O . CYS A 1 84 ? 8.800 0.974 -6.153 1.00 65.88 84 CYS A O 1
ATOM 667 N N . LEU A 1 85 ? 10.104 0.193 -4.487 1.00 67.12 85 LEU A N 1
ATOM 668 C CA . LEU A 1 85 ? 10.549 1.502 -4.032 1.00 67.12 85 LEU A CA 1
ATOM 669 C C . LEU A 1 85 ? 11.240 2.258 -5.172 1.00 67.12 85 LEU A C 1
ATOM 671 O O . LEU A 1 85 ? 10.945 3.423 -5.396 1.00 67.12 85 LEU A O 1
ATOM 675 N N . HIS A 1 86 ? 12.100 1.590 -5.943 1.00 70.31 86 HIS A N 1
ATOM 676 C CA . HIS A 1 86 ? 12.787 2.193 -7.083 1.00 70.31 86 HIS A CA 1
ATOM 677 C C . HIS A 1 86 ? 11.828 2.631 -8.200 1.00 70.31 86 HIS A C 1
ATOM 679 O O . HIS A 1 86 ? 12.013 3.712 -8.753 1.00 70.31 86 HIS A O 1
ATOM 685 N N . LEU A 1 87 ? 10.793 1.837 -8.505 1.00 68.94 87 LEU A N 1
ATOM 686 C CA . LEU A 1 87 ? 9.744 2.220 -9.459 1.00 68.94 87 LEU A CA 1
ATOM 687 C C . LEU A 1 87 ? 8.999 3.474 -8.991 1.00 68.94 87 LEU A C 1
ATOM 689 O O . LEU A 1 87 ? 8.803 4.401 -9.771 1.00 68.94 87 LEU A O 1
ATOM 693 N N . ILE A 1 88 ? 8.648 3.535 -7.705 1.00 68.94 88 ILE A N 1
ATOM 694 C CA . ILE A 1 88 ? 7.947 4.683 -7.121 1.00 68.94 88 ILE A CA 1
ATOM 695 C C . ILE A 1 88 ? 8.859 5.905 -7.125 1.00 68.94 88 ILE A C 1
ATOM 697 O O . ILE A 1 88 ? 8.487 6.918 -7.694 1.00 68.94 88 ILE A O 1
ATOM 701 N N . TYR A 1 89 ? 10.085 5.815 -6.603 1.00 71.38 89 TYR A N 1
ATOM 702 C CA . TYR A 1 89 ? 11.052 6.918 -6.651 1.00 71.38 89 TYR A CA 1
ATOM 703 C C . TYR A 1 89 ? 11.371 7.386 -8.077 1.00 71.38 89 TYR A C 1
ATOM 705 O O . TYR A 1 89 ? 11.769 8.535 -8.239 1.00 71.38 89 TYR A O 1
ATOM 713 N N . GLY A 1 90 ? 11.217 6.530 -9.093 1.00 71.12 90 GLY A N 1
ATOM 714 C CA . GLY A 1 90 ? 11.310 6.905 -10.504 1.00 71.12 90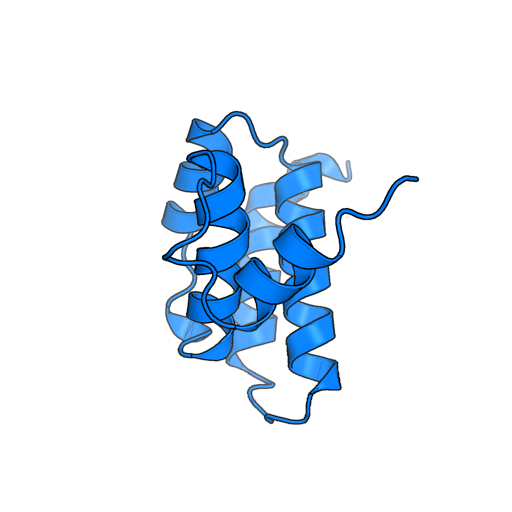 GLY A CA 1
ATOM 715 C C . GLY A 1 90 ? 10.118 7.738 -10.986 1.00 71.12 90 GLY A C 1
ATOM 716 O O . GLY A 1 90 ? 10.325 8.764 -11.624 1.00 71.12 90 GLY A O 1
ATOM 717 N N . GLU A 1 91 ? 8.894 7.334 -10.639 1.00 66.44 91 GLU A N 1
ATOM 718 C CA . GLU A 1 91 ? 7.635 8.000 -11.025 1.00 66.44 91 GLU A CA 1
ATOM 719 C C . GLU A 1 91 ? 7.324 9.267 -10.208 1.00 66.44 91 GLU A C 1
ATOM 721 O O . GLU A 1 91 ? 6.728 10.213 -10.717 1.00 66.44 91 GLU A O 1
ATOM 726 N N . VAL A 1 92 ? 7.738 9.319 -8.937 1.00 60.94 92 VAL A N 1
ATOM 727 C CA . VAL A 1 92 ? 7.575 10.488 -8.050 1.00 60.94 92 VAL A CA 1
ATOM 728 C C . VAL A 1 92 ? 8.875 11.279 -7.850 1.00 60.94 92 VAL A C 1
ATOM 730 O O . VAL A 1 92 ? 8.976 12.110 -6.945 1.00 60.94 92 VAL A O 1
ATOM 733 N N . ARG A 1 93 ? 9.883 11.065 -8.711 1.00 59.09 93 ARG A N 1
ATOM 734 C CA . ARG A 1 93 ? 11.187 11.754 -8.640 1.00 59.09 93 ARG A CA 1
ATOM 735 C C . ARG A 1 93 ? 11.067 13.273 -8.732 1.00 59.09 93 ARG A C 1
ATOM 737 O O . ARG A 1 93 ? 11.851 13.984 -8.107 1.00 59.09 93 ARG A O 1
ATOM 744 N N . ASP A 1 94 ? 10.082 13.755 -9.485 1.00 54.69 94 ASP A N 1
ATOM 745 C CA . ASP A 1 94 ? 9.872 15.181 -9.746 1.00 54.69 94 ASP A CA 1
ATOM 746 C C . ASP A 1 94 ? 9.364 15.972 -8.524 1.00 54.69 94 ASP A C 1
ATOM 748 O O . ASP A 1 94 ? 9.349 17.198 -8.557 1.00 54.69 94 ASP A O 1
ATOM 752 N N . ILE A 1 95 ? 8.999 15.314 -7.414 1.00 55.22 95 ILE A N 1
ATOM 753 C CA . ILE A 1 95 ? 8.492 15.984 -6.197 1.00 55.22 95 ILE A CA 1
ATOM 754 C C . ILE A 1 95 ? 9.602 16.403 -5.216 1.00 55.22 95 ILE A C 1
ATOM 756 O O . ILE A 1 95 ? 9.353 17.219 -4.327 1.00 55.22 95 ILE A O 1
ATOM 760 N N . PHE A 1 96 ? 10.825 15.881 -5.363 1.00 51.00 96 PHE A N 1
ATOM 761 C CA . PHE A 1 96 ? 11.981 16.258 -4.530 1.00 51.00 96 PHE A CA 1
ATOM 762 C C . PHE A 1 96 ? 12.903 17.309 -5.171 1.00 51.00 96 PHE A C 1
ATOM 764 O O . PHE A 1 96 ? 13.985 17.560 -4.633 1.00 51.00 96 PHE A O 1
ATOM 771 N N . SER A 1 97 ? 12.502 17.904 -6.302 1.00 48.53 97 SER A N 1
ATOM 772 C CA . SER A 1 97 ? 13.240 18.993 -6.958 1.00 48.53 97 SER A CA 1
ATOM 773 C C . SER A 1 97 ? 12.731 20.382 -6.589 1.00 48.53 97 SER A C 1
ATOM 775 O O . SER A 1 97 ? 11.562 20.519 -6.169 1.00 48.53 97 SER A O 1
#

Sequence (97 aa):
MTRNKEFATQISEDYTKADLNSRERLIADLPVKITRSPDACSSADIEKLRNEDFSDKDILSLFEIIAYQNMSTGDVFHKGCFACLHLIYGEVRDIFS